Protein AF-A0A2V6MT48-F1 (afdb_monomer)

Structure (mmCIF, N/CA/C/O backbone):
data_AF-A0A2V6MT48-F1
#
_entry.id   AF-A0A2V6MT48-F1
#
loop_
_atom_site.group_PDB
_atom_site.id
_atom_site.type_symbol
_atom_site.label_atom_id
_atom_site.label_alt_id
_atom_site.label_comp_id
_atom_site.label_asym_id
_atom_site.label_entity_id
_atom_site.label_seq_id
_atom_site.pdbx_PDB_ins_code
_atom_site.Cartn_x
_atom_site.Cartn_y
_atom_site.Cartn_z
_atom_site.occupancy
_atom_site.B_iso_or_equiv
_atom_site.auth_seq_id
_atom_site.auth_comp_id
_atom_site.auth_asym_id
_atom_site.auth_atom_id
_atom_site.pdbx_PDB_model_num
ATOM 1 N N . MET A 1 1 ? -26.908 1.452 40.522 1.00 35.00 1 MET A N 1
ATOM 2 C CA . MET A 1 1 ? -25.526 1.886 40.212 1.00 35.00 1 MET A CA 1
ATOM 3 C C . MET A 1 1 ? -25.124 1.258 38.881 1.00 35.00 1 MET A C 1
ATOM 5 O O . MET A 1 1 ? -24.928 0.053 38.835 1.00 35.00 1 MET A O 1
ATOM 9 N N . ILE A 1 2 ? -25.123 2.013 37.778 1.00 34.62 2 ILE A N 1
ATOM 10 C CA . ILE A 1 2 ? -24.779 1.481 36.446 1.00 34.62 2 ILE A CA 1
ATOM 11 C C . ILE A 1 2 ? -23.281 1.694 36.231 1.00 34.62 2 ILE A C 1
ATOM 13 O O . ILE A 1 2 ? -22.829 2.826 36.064 1.00 34.62 2 ILE A O 1
ATOM 17 N N . VAL A 1 3 ? -22.507 0.609 36.252 1.00 35.34 3 VAL A N 1
ATOM 18 C CA . VAL A 1 3 ? -21.082 0.632 35.904 1.00 35.34 3 VAL A CA 1
ATOM 19 C C . VAL A 1 3 ? -20.976 0.800 34.387 1.00 35.34 3 VAL A C 1
ATOM 21 O O . VAL A 1 3 ? -21.260 -0.122 33.623 1.00 35.34 3 VAL A O 1
ATOM 24 N N . ARG A 1 4 ? -20.601 1.999 33.930 1.00 37.97 4 ARG A N 1
ATOM 25 C CA . ARG A 1 4 ? -20.241 2.241 32.527 1.00 37.97 4 ARG A CA 1
ATOM 26 C C . ARG A 1 4 ? -18.919 1.533 32.240 1.00 37.97 4 ARG A C 1
ATOM 28 O O . ARG A 1 4 ? -17.865 2.006 32.652 1.00 37.97 4 ARG A O 1
ATOM 35 N N . VAL A 1 5 ? -18.967 0.428 31.499 1.00 40.47 5 VAL A N 1
ATOM 36 C CA . VAL A 1 5 ? -17.774 -0.145 30.863 1.00 40.47 5 VAL A CA 1
ATOM 37 C C . VAL A 1 5 ? -17.351 0.822 29.758 1.00 40.47 5 VAL A C 1
ATOM 39 O O . VAL A 1 5 ? -17.966 0.877 28.692 1.00 40.47 5 VAL A O 1
ATOM 42 N N . THR A 1 6 ? -16.333 1.640 30.015 1.00 40.16 6 THR A N 1
ATOM 43 C CA . THR A 1 6 ? -15.728 2.501 28.999 1.00 40.16 6 THR A CA 1
ATOM 44 C C . THR A 1 6 ? -15.034 1.608 27.969 1.00 40.16 6 THR A C 1
ATOM 46 O O . THR A 1 6 ? -13.944 1.085 28.190 1.00 40.16 6 THR A O 1
ATOM 49 N N . ARG A 1 7 ? -15.690 1.375 26.822 1.00 38.75 7 ARG A N 1
ATOM 50 C CA . ARG A 1 7 ? -15.052 0.726 25.669 1.00 38.75 7 ARG A CA 1
ATOM 51 C C . ARG A 1 7 ? -13.823 1.550 25.292 1.00 38.75 7 ARG A C 1
ATOM 53 O O . ARG A 1 7 ? -13.957 2.693 24.863 1.00 38.75 7 ARG A O 1
ATOM 60 N N . LYS A 1 8 ? -12.633 0.966 25.446 1.00 46.56 8 LYS A N 1
ATOM 61 C CA . LYS A 1 8 ? -11.386 1.526 24.917 1.00 46.56 8 LYS A CA 1
ATOM 62 C C . LYS A 1 8 ? -11.615 1.800 23.419 1.00 46.56 8 LYS A C 1
ATOM 64 O O . LYS A 1 8 ? -12.009 0.863 22.718 1.00 46.56 8 LYS A O 1
ATOM 69 N N . PRO A 1 9 ? -11.458 3.038 22.921 1.00 56.19 9 PRO A N 1
ATOM 70 C CA . PRO A 1 9 ? -11.700 3.321 21.513 1.00 56.19 9 PRO A CA 1
ATOM 71 C C . PRO A 1 9 ? -10.737 2.474 20.676 1.00 56.19 9 PRO A C 1
ATOM 73 O O . PRO A 1 9 ? -9.524 2.488 20.897 1.00 56.19 9 PRO A O 1
ATOM 76 N N . ARG A 1 10 ? -11.286 1.667 19.762 1.00 75.81 10 ARG A N 1
ATOM 77 C CA . ARG A 1 10 ? -10.476 0.880 18.827 1.00 75.81 10 ARG A CA 1
ATOM 78 C C . ARG A 1 10 ? -9.780 1.868 17.891 1.00 75.81 10 ARG A C 1
ATOM 80 O O . ARG A 1 10 ? -10.430 2.803 17.425 1.00 75.81 10 ARG A O 1
ATOM 87 N N .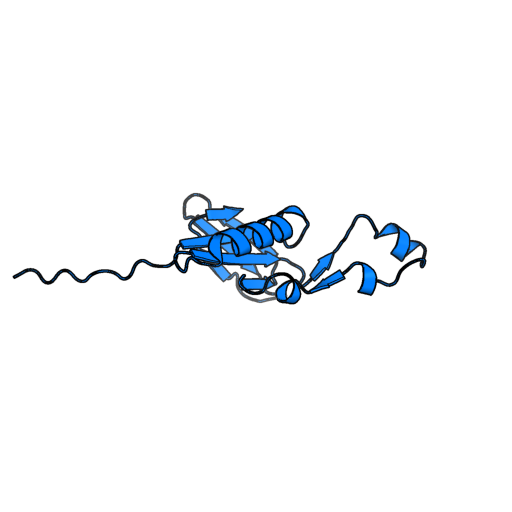 ARG A 1 11 ? -8.479 1.686 17.642 1.00 84.50 11 ARG A N 1
ATOM 88 C CA . ARG A 1 11 ? -7.745 2.539 16.696 1.00 84.50 11 ARG A CA 1
ATOM 89 C C . ARG A 1 11 ? -8.442 2.462 15.341 1.00 84.50 11 ARG A C 1
ATOM 91 O O . ARG A 1 11 ? -8.778 1.360 14.901 1.00 84.50 11 ARG A O 1
ATOM 98 N N . LYS A 1 12 ? -8.684 3.614 14.717 1.00 91.62 12 LYS A N 1
ATOM 99 C CA . LYS A 1 12 ? -9.237 3.664 13.361 1.00 91.62 12 LYS A CA 1
ATOM 100 C C . LYS A 1 12 ? -8.279 2.951 12.416 1.00 91.62 12 LYS A C 1
ATOM 102 O O . LYS A 1 12 ? -7.076 3.155 12.509 1.00 91.62 12 LYS A O 1
ATOM 107 N N . ARG A 1 13 ? -8.786 2.139 11.501 1.00 94.19 13 ARG A N 1
ATOM 108 C CA . ARG A 1 13 ? -7.956 1.424 10.532 1.00 94.19 13 ARG A CA 1
ATOM 109 C C . ARG A 1 13 ? -8.046 2.085 9.165 1.00 94.19 13 ARG A C 1
ATOM 111 O O . ARG A 1 13 ? -9.113 2.101 8.551 1.00 94.19 13 ARG A O 1
ATOM 118 N N . ILE A 1 14 ? -6.920 2.604 8.691 1.00 96.94 14 ILE A N 1
ATOM 119 C CA . ILE A 1 14 ? -6.764 3.132 7.337 1.00 96.94 14 ILE A CA 1
ATOM 120 C C . ILE A 1 14 ? -6.095 2.044 6.502 1.00 96.94 14 ILE A C 1
ATOM 122 O O . ILE A 1 14 ? -4.985 1.619 6.820 1.00 96.94 14 ILE A O 1
ATOM 126 N N . VAL A 1 15 ? -6.770 1.578 5.456 1.00 98.25 15 VAL A N 1
ATOM 127 C CA . VAL A 1 15 ? -6.213 0.606 4.510 1.00 98.25 15 VAL A CA 1
ATOM 128 C C . VAL A 1 15 ? -5.880 1.323 3.210 1.00 98.25 15 VAL A C 1
ATOM 130 O O . VAL A 1 15 ? -6.722 2.025 2.665 1.00 98.25 15 VAL A O 1
ATOM 133 N N . ILE A 1 16 ? -4.656 1.141 2.729 1.00 98.56 16 ILE A N 1
ATOM 134 C CA . ILE A 1 16 ? -4.152 1.674 1.465 1.00 98.56 16 ILE A CA 1
ATOM 135 C C . ILE A 1 16 ? -3.929 0.493 0.526 1.00 98.56 16 ILE A C 1
ATOM 137 O O . ILE A 1 16 ? -3.215 -0.450 0.882 1.00 98.56 16 ILE A O 1
ATOM 141 N N . LEU A 1 17 ? -4.529 0.524 -0.660 1.00 98.25 17 LEU A N 1
ATOM 142 C CA . LEU A 1 17 ? -4.406 -0.545 -1.647 1.00 98.25 17 LEU A CA 1
ATOM 143 C C . LEU A 1 17 ? -3.421 -0.150 -2.756 1.00 98.25 17 LEU A C 1
ATOM 145 O O . LEU A 1 17 ? -3.699 0.692 -3.602 1.00 98.25 17 LEU A O 1
ATOM 149 N N . GLY A 1 18 ? -2.266 -0.813 -2.773 1.00 97.62 18 GLY A N 1
ATOM 150 C CA . GLY A 1 18 ? -1.216 -0.668 -3.778 1.00 97.62 18 GLY A CA 1
ATOM 151 C C . GLY A 1 18 ? 0.071 -0.041 -3.234 1.00 97.62 18 GLY A C 1
ATOM 152 O O . GLY A 1 18 ? 0.060 1.013 -2.607 1.00 97.62 18 GLY A O 1
ATOM 153 N N . GLY A 1 19 ? 1.212 -0.669 -3.531 1.00 97.25 19 GLY A N 1
ATOM 154 C CA . GLY A 1 19 ? 2.559 -0.187 -3.187 1.00 97.25 19 GLY A CA 1
ATOM 155 C C . GLY A 1 19 ? 3.241 0.660 -4.270 1.00 97.25 19 GLY A C 1
ATOM 156 O O . GLY A 1 19 ? 4.466 0.713 -4.306 1.00 97.25 19 GLY A O 1
ATOM 157 N N . GLY A 1 20 ? 2.474 1.281 -5.173 1.00 96.75 20 GLY A N 1
ATOM 158 C CA . GLY A 1 20 ? 2.991 2.203 -6.195 1.00 96.75 20 GLY A CA 1
ATOM 159 C C . GLY A 1 20 ? 3.155 3.635 -5.673 1.00 96.75 20 GLY A C 1
ATOM 160 O O . GLY A 1 20 ? 3.074 3.879 -4.472 1.00 96.75 20 GLY A O 1
ATOM 161 N N . PHE A 1 21 ? 3.325 4.608 -6.574 1.00 97.81 21 PHE A N 1
ATOM 162 C CA . PHE A 1 21 ? 3.503 6.022 -6.209 1.00 97.81 21 PHE A CA 1
ATOM 163 C C . PHE A 1 21 ? 2.389 6.547 -5.295 1.00 97.81 21 PHE A C 1
ATOM 165 O O . PHE A 1 21 ? 2.665 6.987 -4.184 1.00 97.81 21 PHE A O 1
ATOM 172 N N . GLY A 1 22 ? 1.128 6.453 -5.722 1.00 97.75 22 GLY A N 1
ATOM 173 C CA . GLY A 1 22 ? 0.005 6.987 -4.946 1.00 97.75 22 GLY A CA 1
ATOM 174 C C . GLY A 1 22 ? -0.058 6.410 -3.530 1.00 97.75 22 GLY A C 1
ATOM 175 O O . GLY A 1 22 ? -0.055 7.161 -2.558 1.00 97.75 22 GLY A O 1
ATOM 176 N N . GLY A 1 23 ? -0.030 5.082 -3.407 1.00 97.88 23 GLY A N 1
ATOM 177 C CA . GLY A 1 23 ? -0.148 4.415 -2.112 1.00 97.88 23 GLY A CA 1
ATOM 178 C C . GLY A 1 23 ? 1.050 4.644 -1.191 1.00 97.88 23 GLY A C 1
ATOM 179 O O . GLY A 1 23 ? 0.864 4.933 -0.011 1.00 97.88 23 GLY A O 1
ATOM 180 N N . VAL A 1 24 ? 2.280 4.591 -1.714 1.00 98.06 24 VAL A N 1
ATOM 181 C CA . VAL A 1 24 ? 3.489 4.811 -0.903 1.00 98.06 24 VAL A CA 1
ATOM 182 C C . VAL A 1 24 ? 3.572 6.251 -0.415 1.00 98.06 24 VAL A C 1
ATOM 184 O O . VAL A 1 24 ? 3.802 6.474 0.772 1.00 98.06 24 VAL A O 1
ATOM 187 N N . TYR A 1 25 ? 3.346 7.239 -1.281 1.00 97.94 25 TYR A N 1
ATOM 188 C CA . TYR A 1 25 ? 3.401 8.640 -0.861 1.00 97.94 25 TYR A CA 1
ATOM 189 C C . TYR A 1 25 ? 2.229 9.015 0.055 1.00 97.94 25 TYR A C 1
ATOM 191 O O . TYR A 1 25 ? 2.442 9.754 1.019 1.00 97.94 25 TYR A O 1
ATOM 199 N N . ALA A 1 26 ? 1.032 8.456 -0.163 1.00 98.19 26 ALA A N 1
ATOM 200 C CA . ALA A 1 26 ? -0.080 8.588 0.779 1.00 98.19 26 ALA A CA 1
ATOM 201 C C . ALA A 1 26 ? 0.282 8.003 2.153 1.00 98.19 26 ALA A C 1
ATOM 203 O O . ALA A 1 26 ? 0.091 8.667 3.171 1.00 98.19 26 ALA A O 1
ATOM 204 N N . ALA A 1 27 ? 0.873 6.805 2.189 1.00 97.62 27 ALA A N 1
ATOM 205 C CA . ALA A 1 27 ? 1.314 6.157 3.420 1.00 97.62 27 ALA A CA 1
ATOM 206 C C . ALA A 1 27 ? 2.383 6.979 4.158 1.00 97.62 27 ALA A C 1
ATOM 208 O O . ALA A 1 27 ? 2.248 7.197 5.359 1.00 97.62 27 ALA A O 1
ATOM 209 N N . ILE A 1 28 ? 3.394 7.501 3.448 1.00 96.81 28 ILE A N 1
ATOM 210 C CA . ILE A 1 28 ? 4.431 8.383 4.018 1.00 96.81 28 ILE A CA 1
ATOM 211 C C . ILE A 1 28 ? 3.802 9.649 4.609 1.00 96.81 28 ILE A C 1
ATOM 213 O O . ILE A 1 28 ? 4.189 10.095 5.691 1.00 96.81 28 ILE A O 1
ATOM 217 N N . HIS A 1 29 ? 2.858 10.264 3.894 1.00 96.31 29 HIS A N 1
ATOM 218 C CA . HIS A 1 29 ? 2.220 11.493 4.351 1.00 96.31 29 HIS A CA 1
ATOM 219 C C . HIS A 1 29 ? 1.350 11.245 5.590 1.00 96.31 29 HIS A C 1
ATOM 221 O O . HIS A 1 29 ? 1.487 11.955 6.586 1.00 96.31 29 HIS A O 1
ATOM 227 N N . LEU A 1 30 ? 0.528 10.193 5.570 1.00 94.94 30 LEU A N 1
ATOM 228 C CA . LEU A 1 30 ? -0.290 9.786 6.712 1.00 94.94 30 LEU A CA 1
ATOM 229 C C . LEU A 1 30 ? 0.575 9.401 7.919 1.00 94.94 30 LEU A C 1
ATOM 231 O O . LEU A 1 30 ? 0.310 9.863 9.023 1.00 94.94 30 LEU A O 1
ATOM 235 N N . GLU A 1 31 ? 1.653 8.638 7.726 1.00 93.56 31 GLU A N 1
ATOM 236 C CA . GLU A 1 31 ? 2.603 8.295 8.792 1.00 93.56 31 GLU A CA 1
ATOM 237 C C . GLU A 1 31 ? 3.177 9.546 9.477 1.00 93.56 31 GLU A C 1
ATOM 239 O O . GLU A 1 31 ? 3.290 9.582 10.705 1.00 93.56 31 GLU A O 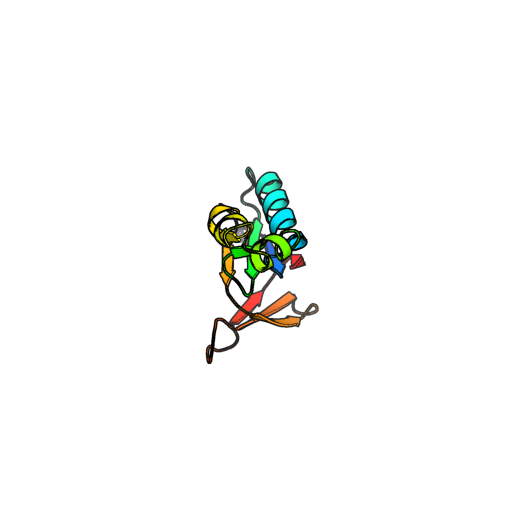1
ATOM 244 N N . LYS A 1 32 ? 3.517 10.586 8.702 1.00 92.94 32 LYS A N 1
ATOM 245 C CA . LYS A 1 32 ? 4.018 11.862 9.237 1.00 92.94 32 LYS A CA 1
ATOM 246 C C . LYS A 1 32 ? 2.946 12.623 10.011 1.00 92.94 32 LYS A C 1
ATOM 248 O O . LYS A 1 32 ? 3.224 13.073 11.121 1.00 92.94 32 LYS A O 1
ATOM 253 N N . LEU A 1 33 ? 1.740 12.745 9.455 1.00 91.81 33 LEU A N 1
ATOM 254 C CA . LEU A 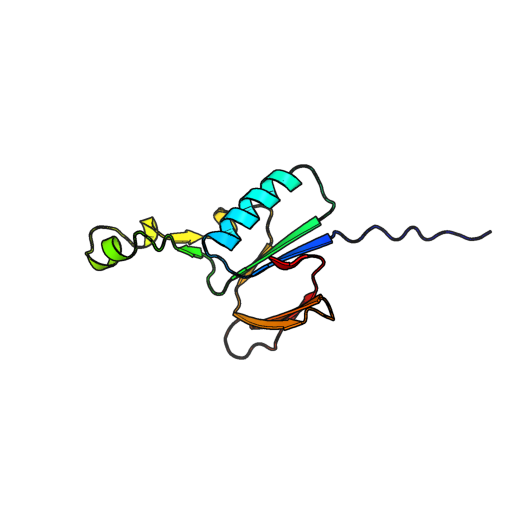1 33 ? 0.618 13.425 10.114 1.00 91.81 33 LEU A CA 1
ATOM 255 C C . LEU A 1 33 ? 0.244 12.743 11.433 1.00 91.81 33 LEU A C 1
ATOM 257 O O . LEU A 1 33 ? 0.011 13.405 12.439 1.00 91.81 33 LEU A O 1
ATOM 261 N N . MET A 1 34 ? 0.257 11.412 11.445 1.00 87.69 34 MET A N 1
ATOM 262 C CA . MET A 1 34 ? -0.134 10.605 12.598 1.00 87.69 34 MET A CA 1
ATOM 263 C C . MET A 1 34 ? 1.039 10.270 13.522 1.00 87.69 34 MET A C 1
ATOM 265 O O . MET A 1 34 ? 0.877 9.534 14.490 1.00 87.69 34 MET A O 1
ATOM 269 N N . ALA A 1 35 ? 2.234 10.823 13.287 1.00 80.62 35 ALA A N 1
ATOM 270 C CA . ALA A 1 35 ? 3.439 10.459 14.031 1.00 80.62 35 ALA A CA 1
ATOM 271 C C . ALA A 1 35 ? 3.332 10.684 15.550 1.00 80.62 35 ALA A C 1
ATOM 273 O O . ALA A 1 35 ? 4.081 10.045 16.295 1.00 80.62 35 ALA A O 1
ATOM 274 N N . ARG A 1 36 ? 2.437 11.587 15.979 1.00 80.06 36 ARG A N 1
ATOM 275 C CA . ARG A 1 36 ? 2.171 11.966 17.376 1.00 80.06 36 ARG A CA 1
ATOM 276 C C . ARG A 1 36 ? 0.834 11.439 17.913 1.00 80.06 36 ARG A C 1
ATOM 278 O O . ARG A 1 36 ? 0.562 11.609 19.097 1.00 80.06 36 ARG A O 1
ATOM 285 N N . GLU A 1 37 ? 0.021 10.790 17.081 1.00 77.44 37 GLU A N 1
ATOM 286 C CA . GLU A 1 37 ? -1.299 10.279 17.456 1.00 77.44 37 GLU A CA 1
ATOM 287 C C . GLU A 1 37 ? -1.338 8.749 17.412 1.00 77.44 37 GLU A C 1
ATOM 289 O O . GLU A 1 37 ? -0.894 8.120 16.460 1.00 77.44 37 GLU A O 1
ATOM 294 N N . THR A 1 38 ? -1.920 8.123 18.435 1.00 75.19 38 THR A N 1
ATOM 295 C CA . THR A 1 38 ? -2.113 6.659 18.491 1.00 75.19 38 THR A CA 1
ATOM 296 C C . THR A 1 38 ? -3.540 6.240 18.133 1.00 75.19 38 THR A C 1
ATOM 298 O O . THR A 1 38 ? -3.951 5.107 18.383 1.00 75.19 38 THR A O 1
ATOM 301 N N . THR A 1 39 ? -4.312 7.164 17.560 1.00 83.81 39 THR A N 1
ATOM 302 C CA . THR A 1 39 ? -5.753 7.038 17.309 1.00 83.81 39 THR A CA 1
ATOM 303 C C . THR A 1 39 ? -6.079 6.222 16.059 1.00 83.81 39 THR A C 1
ATOM 305 O O . THR A 1 39 ? -7.208 5.739 15.944 1.00 83.81 39 THR A O 1
ATOM 308 N N . ALA A 1 40 ? -5.113 6.007 15.158 1.00 89.88 40 ALA A N 1
ATOM 309 C CA . ALA A 1 40 ? -5.276 5.148 13.991 1.00 89.88 40 ALA A CA 1
ATOM 310 C C . ALA A 1 40 ? -4.065 4.246 13.728 1.00 89.88 40 ALA A C 1
ATOM 312 O O . ALA A 1 40 ? -2.955 4.486 14.199 1.00 89.88 40 ALA A O 1
ATOM 313 N N . GLU A 1 41 ? -4.319 3.193 12.964 1.00 92.94 41 GLU A N 1
ATOM 314 C CA . GLU A 1 41 ? -3.344 2.274 12.395 1.00 92.94 41 GLU A CA 1
ATOM 315 C C . GLU A 1 41 ? -3.464 2.313 10.869 1.00 92.94 41 GLU A C 1
ATOM 317 O O . GLU A 1 41 ? -4.571 2.349 10.323 1.00 92.94 41 GLU A O 1
ATOM 322 N N . ILE A 1 42 ? -2.321 2.334 10.185 1.00 95.69 42 ILE A N 1
ATOM 323 C CA . ILE A 1 42 ? -2.246 2.388 8.724 1.00 95.69 42 ILE A CA 1
ATOM 324 C C . ILE A 1 42 ? -1.744 1.032 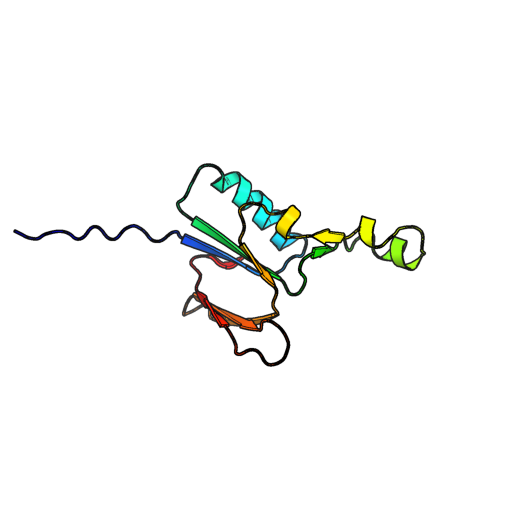8.245 1.00 95.69 42 ILE A C 1
ATOM 326 O O . ILE A 1 42 ? -0.713 0.552 8.715 1.00 95.69 42 ILE A O 1
ATOM 330 N N . CYS A 1 43 ? -2.449 0.433 7.293 1.00 97.25 43 CYS A N 1
ATOM 331 C CA . CYS A 1 43 ? -2.041 -0.796 6.637 1.00 97.25 43 CYS A CA 1
ATOM 332 C C . CYS A 1 43 ? -1.975 -0.579 5.127 1.00 97.25 43 CYS A C 1
ATOM 334 O O . CYS A 1 43 ? -2.954 -0.151 4.525 1.00 97.25 43 CYS A O 1
ATOM 336 N N . LEU A 1 44 ? -0.836 -0.893 4.515 1.00 98.44 44 LEU A N 1
ATOM 337 C CA . LEU A 1 44 ? -0.666 -0.882 3.068 1.00 98.44 44 LEU A CA 1
ATOM 338 C C . LEU A 1 44 ? -0.652 -2.320 2.552 1.00 98.44 44 LEU A C 1
ATOM 340 O O . LEU A 1 44 ? 0.188 -3.122 2.960 1.00 98.44 44 LEU A O 1
ATOM 344 N N . VAL A 1 45 ? -1.571 -2.640 1.644 1.00 97.94 45 VAL A N 1
ATOM 345 C CA . VAL A 1 45 ? -1.622 -3.927 0.946 1.00 97.94 45 VAL A CA 1
ATOM 346 C C . VAL A 1 45 ? -0.984 -3.758 -0.425 1.00 97.94 45 VAL A C 1
ATOM 348 O O . VAL A 1 45 ? -1.400 -2.899 -1.194 1.00 97.94 45 VAL A O 1
ATOM 351 N N . SER A 1 46 ? 0.014 -4.568 -0.757 1.00 97.19 46 SER A N 1
ATOM 352 C CA . SER A 1 46 ? 0.682 -4.533 -2.061 1.00 97.19 46 SER A CA 1
ATOM 353 C C . SER A 1 46 ? 0.983 -5.942 -2.547 1.00 97.19 46 SER A C 1
ATOM 355 O O . SER A 1 46 ? 1.286 -6.818 -1.742 1.00 97.19 46 SER A O 1
ATOM 357 N N . ARG A 1 47 ? 0.943 -6.159 -3.864 1.00 95.38 47 ARG A N 1
ATOM 358 C CA . ARG A 1 47 ? 1.349 -7.441 -4.464 1.00 95.38 47 ARG A CA 1
ATOM 359 C C . ARG A 1 47 ? 2.829 -7.722 -4.223 1.00 95.38 47 ARG A C 1
ATOM 361 O O . ARG A 1 47 ? 3.191 -8.833 -3.850 1.00 95.38 47 ARG A O 1
ATOM 368 N N . ASP A 1 48 ? 3.646 -6.681 -4.341 1.00 94.88 48 ASP A N 1
ATOM 369 C CA . ASP A 1 48 ? 5.090 -6.729 -4.139 1.00 94.88 48 ASP A CA 1
ATOM 370 C C . ASP A 1 48 ? 5.484 -6.166 -2.770 1.00 94.88 48 ASP A C 1
ATOM 372 O O . ASP A 1 48 ? 4.801 -5.307 -2.203 1.00 94.88 48 ASP A O 1
ATOM 376 N N . ASN A 1 49 ? 6.618 -6.623 -2.233 1.00 96.25 49 ASN A N 1
ATOM 377 C CA . ASN A 1 49 ? 7.187 -6.133 -0.971 1.00 96.25 49 ASN A CA 1
ATOM 378 C C . ASN A 1 49 ? 8.122 -4.917 -1.145 1.00 96.25 49 ASN A C 1
ATOM 380 O O . ASN A 1 49 ? 8.726 -4.466 -0.165 1.00 96.25 49 ASN A O 1
ATOM 384 N N . PHE A 1 50 ? 8.229 -4.380 -2.360 1.00 97.69 50 PHE A N 1
ATOM 385 C CA . PHE A 1 50 ? 9.039 -3.220 -2.719 1.00 97.69 50 PHE A CA 1
ATOM 386 C C . PHE A 1 50 ? 8.216 -2.193 -3.506 1.00 97.69 50 PHE A C 1
ATOM 388 O O . PHE A 1 50 ? 7.242 -2.524 -4.174 1.00 97.69 50 PHE A O 1
ATOM 395 N N . PHE A 1 51 ? 8.622 -0.935 -3.401 1.00 98.06 51 PHE A N 1
ATOM 396 C CA . PHE A 1 51 ? 8.243 0.140 -4.302 1.00 98.06 51 PHE A CA 1
ATOM 397 C C . PHE A 1 51 ? 9.167 0.108 -5.521 1.00 98.06 51 PHE A C 1
ATOM 399 O O . PHE A 1 51 ? 10.383 -0.020 -5.359 1.00 98.06 51 PHE A O 1
ATOM 406 N N . LEU A 1 52 ? 8.594 0.251 -6.715 1.00 97.19 52 LEU A N 1
ATOM 407 C CA . LEU A 1 52 ? 9.313 0.323 -7.984 1.00 97.19 52 LEU A CA 1
ATOM 408 C C . LEU A 1 52 ? 9.206 1.735 -8.561 1.00 97.19 52 LEU A C 1
ATOM 410 O O . LEU A 1 52 ? 8.103 2.217 -8.828 1.00 97.19 52 LEU A O 1
ATOM 414 N N . PHE A 1 53 ? 10.346 2.376 -8.811 1.00 97.19 53 PHE A N 1
ATOM 415 C CA . PHE A 1 53 ? 10.401 3.656 -9.508 1.00 97.19 53 PHE A CA 1
ATOM 416 C C . PHE A 1 53 ? 10.283 3.428 -11.019 1.00 97.19 53 PHE A C 1
ATOM 418 O O . PHE A 1 53 ? 11.262 3.449 -11.764 1.00 97.19 53 PHE A O 1
ATOM 425 N N . THR A 1 54 ? 9.048 3.197 -11.471 1.00 96.44 54 THR A N 1
ATOM 426 C CA . THR A 1 54 ? 8.741 2.870 -12.872 1.00 96.44 54 THR A CA 1
ATOM 427 C C . THR A 1 54 ? 9.264 3.862 -13.923 1.00 96.44 54 THR A C 1
ATOM 429 O O . THR A 1 54 ? 9.556 3.393 -15.022 1.00 96.44 54 THR A O 1
ATOM 432 N N . PRO A 1 55 ? 9.444 5.178 -13.660 1.00 97.19 55 PRO A N 1
ATOM 433 C CA . PRO A 1 55 ? 10.004 6.098 -14.650 1.00 97.19 55 PRO A CA 1
ATOM 434 C C . PRO A 1 55 ? 11.399 5.708 -15.162 1.00 97.19 55 PRO A C 1
ATOM 436 O O . PRO A 1 55 ? 11.708 5.991 -16.313 1.00 97.19 55 PRO A O 1
ATOM 439 N N . MET A 1 56 ? 12.215 5.019 -14.354 1.00 97.31 56 MET A N 1
ATOM 440 C CA . MET A 1 56 ? 13.585 4.606 -14.715 1.00 97.31 56 MET A CA 1
ATOM 441 C C . MET A 1 56 ? 13.670 3.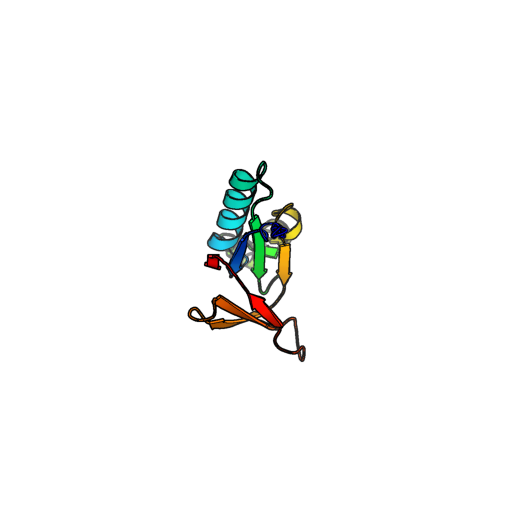152 -15.207 1.00 97.31 56 MET A C 1
ATOM 443 O O . MET A 1 56 ? 14.753 2.590 -15.300 1.00 97.31 56 MET A O 1
ATOM 447 N N . LEU A 1 57 ? 12.544 2.501 -15.527 1.00 96.50 57 LEU A N 1
ATOM 448 C CA . LEU A 1 57 ? 12.572 1.117 -16.030 1.00 96.50 57 LEU A CA 1
ATOM 449 C C . LEU A 1 57 ? 13.297 0.974 -17.373 1.00 96.50 57 LEU A C 1
ATOM 451 O O . LEU A 1 57 ? 13.871 -0.077 -17.644 1.00 96.50 57 LEU A O 1
ATOM 455 N N . HIS A 1 58 ? 13.265 2.012 -18.208 1.00 96.62 58 HIS A N 1
ATOM 456 C CA . HIS A 1 58 ? 13.933 2.003 -19.507 1.00 96.62 58 HIS A CA 1
ATOM 457 C C . HIS A 1 58 ? 15.462 1.965 -19.372 1.00 96.62 58 HIS A C 1
ATOM 459 O O . HIS A 1 58 ? 16.099 1.234 -20.117 1.00 96.62 58 HIS A O 1
ATOM 465 N N .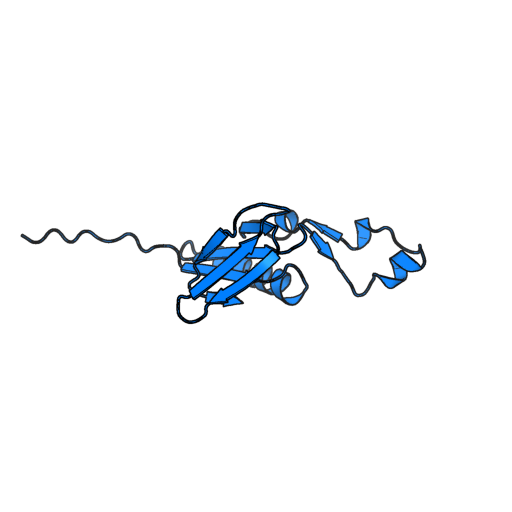 GLU A 1 59 ? 16.026 2.641 -18.370 1.00 97.62 59 GLU A N 1
ATOM 466 C CA . GLU A 1 59 ? 17.459 2.601 -18.041 1.00 97.62 59 GLU A CA 1
ATOM 467 C C . GLU A 1 59 ? 17.909 1.186 -17.633 1.00 97.62 59 GLU A C 1
ATOM 469 O O . GLU A 1 59 ? 18.976 0.724 -18.023 1.00 97.62 59 GLU A O 1
ATOM 474 N N . ILE A 1 60 ? 17.063 0.438 -16.910 1.00 97.38 60 ILE A N 1
ATOM 475 C CA . ILE A 1 60 ? 17.324 -0.984 -16.616 1.00 97.38 60 ILE A CA 1
ATOM 476 C C . ILE A 1 60 ? 17.319 -1.812 -17.901 1.00 97.38 60 ILE A C 1
ATOM 478 O O . ILE A 1 60 ? 18.184 -2.662 -18.095 1.00 97.38 60 ILE A O 1
ATOM 482 N N . ALA A 1 61 ? 16.339 -1.586 -18.780 1.00 96.81 61 ALA A N 1
ATOM 483 C CA . ALA A 1 61 ? 16.237 -2.311 -20.045 1.00 96.81 61 ALA A CA 1
ATOM 484 C C . ALA A 1 61 ? 17.421 -2.013 -20.983 1.00 96.81 61 ALA A C 1
ATOM 486 O O . ALA A 1 61 ? 17.863 -2.905 -21.705 1.00 96.81 61 ALA A O 1
ATOM 487 N N . ALA A 1 62 ? 17.950 -0.788 -20.935 1.00 97.38 62 ALA A N 1
ATOM 488 C CA . ALA A 1 62 ? 19.157 -0.367 -21.641 1.00 97.38 62 ALA A CA 1
ATOM 489 C C . ALA A 1 62 ? 20.458 -0.869 -20.986 1.00 97.38 62 ALA A C 1
ATOM 491 O O . ALA A 1 62 ? 21.512 -0.804 -21.606 1.00 97.38 62 ALA A O 1
ATOM 492 N N . SER A 1 63 ? 20.378 -1.451 -19.781 1.00 95.69 63 SER A N 1
ATOM 493 C CA . SER A 1 63 ? 21.525 -1.836 -18.942 1.00 95.69 63 SER A CA 1
ATOM 494 C C . SER A 1 63 ? 22.377 -0.658 -18.449 1.00 95.69 63 SER A C 1
ATOM 496 O O . SER A 1 63 ? 23.524 -0.857 -18.056 1.00 95.69 63 SER A O 1
ATOM 498 N N . ASP A 1 64 ? 21.805 0.546 -18.414 1.00 97.25 64 ASP A N 1
ATOM 499 C CA . ASP A 1 64 ? 22.448 1.757 -17.892 1.00 97.25 64 ASP A CA 1
ATOM 500 C C . ASP A 1 64 ? 22.365 1.843 -16.355 1.00 97.25 64 ASP A C 1
ATOM 502 O O . ASP A 1 64 ? 23.196 2.486 -15.712 1.00 97.25 64 ASP A O 1
ATOM 506 N N . LEU A 1 65 ? 21.390 1.158 -15.740 1.00 96.00 65 LEU A N 1
ATOM 507 C CA . LEU A 1 65 ? 21.203 1.084 -14.286 1.00 96.00 65 LEU A CA 1
ATOM 508 C C . LEU A 1 65 ? 20.993 -0.356 -13.794 1.00 96.00 65 LEU A C 1
ATOM 510 O O . LEU A 1 65 ? 20.494 -1.223 -14.514 1.00 96.00 65 LEU A O 1
ATOM 514 N N . GLU A 1 66 ? 21.293 -0.601 -12.515 1.00 95.69 66 GLU A N 1
ATOM 515 C CA . GLU A 1 66 ? 20.955 -1.857 -11.844 1.00 95.69 66 GLU A CA 1
ATOM 516 C C . GLU A 1 66 ? 19.553 -1.811 -11.221 1.00 95.69 66 GLU A C 1
ATOM 518 O O . GLU A 1 66 ? 19.088 -0.779 -10.732 1.00 95.69 66 GLU A O 1
ATOM 523 N N . ILE A 1 67 ? 18.881 -2.968 -11.141 1.00 93.81 67 ILE A N 1
ATOM 524 C CA . ILE A 1 67 ? 17.527 -3.091 -10.559 1.00 93.81 67 ILE A CA 1
ATOM 525 C C . ILE A 1 67 ? 17.480 -2.513 -9.139 1.00 93.81 67 ILE A C 1
ATOM 527 O O . ILE A 1 67 ? 16.513 -1.852 -8.755 1.00 93.81 67 ILE A O 1
ATOM 531 N N . THR A 1 68 ? 18.545 -2.735 -8.367 1.00 95.25 68 THR A N 1
ATOM 532 C CA . THR A 1 68 ? 18.712 -2.253 -6.990 1.00 95.25 68 THR A CA 1
ATOM 533 C C . THR A 1 68 ? 18.658 -0.728 -6.882 1.00 95.25 68 THR A C 1
ATOM 535 O O . THR A 1 68 ? 18.324 -0.220 -5.812 1.00 95.25 68 THR A O 1
ATOM 538 N N . ASN A 1 69 ? 18.919 0.010 -7.968 1.00 95.31 69 ASN A N 1
ATOM 539 C CA . ASN A 1 69 ? 18.850 1.469 -7.990 1.00 95.31 69 ASN A CA 1
ATOM 540 C C . ASN A 1 69 ? 17.408 1.996 -8.066 1.00 95.31 69 ASN A C 1
ATOM 542 O O . ASN A 1 69 ? 17.160 3.129 -7.654 1.00 95.31 69 ASN A O 1
ATOM 546 N N . ILE A 1 70 ? 16.451 1.193 -8.547 1.00 96.56 70 ILE A N 1
ATOM 547 C CA . ILE A 1 70 ? 15.064 1.635 -8.777 1.00 96.56 70 ILE A CA 1
ATOM 548 C C . ILE A 1 70 ? 14.029 0.918 -7.899 1.00 96.56 70 ILE A C 1
ATOM 550 O O . ILE A 1 70 ? 12.834 1.215 -7.991 1.00 96.56 70 ILE A O 1
ATOM 554 N N . VAL A 1 71 ? 14.460 -0.002 -7.029 1.00 97.19 71 VAL A N 1
ATOM 555 C CA . VAL A 1 71 ? 13.590 -0.709 -6.076 1.00 97.19 71 VAL A CA 1
ATOM 556 C C . VAL A 1 71 ? 13.888 -0.311 -4.637 1.00 97.19 71 VAL A C 1
ATOM 558 O O . VAL A 1 71 ? 15.035 -0.175 -4.225 1.00 97.19 71 VAL A O 1
ATOM 561 N N . ASN A 1 72 ? 12.840 -0.160 -3.830 1.00 96.81 72 ASN A N 1
ATOM 562 C CA . ASN A 1 72 ? 12.968 0.163 -2.412 1.00 96.81 72 ASN A CA 1
ATOM 563 C C . ASN A 1 72 ? 12.050 -0.730 -1.572 1.00 96.81 72 ASN A C 1
ATOM 565 O O . ASN A 1 72 ? 10.836 -0.681 -1.762 1.00 96.81 72 ASN A O 1
ATOM 569 N N . PRO A 1 73 ? 12.562 -1.516 -0.607 1.00 97.75 73 PRO A N 1
ATOM 570 C CA . PRO A 1 73 ? 11.708 -2.334 0.250 1.00 97.75 73 PRO A CA 1
ATOM 571 C C . PRO A 1 73 ? 10.665 -1.481 0.985 1.00 97.75 73 PRO A C 1
ATOM 573 O O . PRO A 1 73 ? 11.019 -0.546 1.708 1.00 97.75 73 PRO A O 1
ATOM 576 N N . LEU A 1 74 ? 9.379 -1.828 0.863 1.00 97.88 74 LEU A N 1
ATOM 577 C CA . LEU A 1 74 ? 8.280 -1.033 1.433 1.00 97.88 74 LEU A CA 1
ATOM 578 C C . LEU A 1 74 ? 8.410 -0.890 2.951 1.00 97.88 74 LEU A C 1
ATOM 580 O O . LEU A 1 74 ? 8.213 0.191 3.491 1.00 97.88 74 LEU A O 1
ATOM 584 N N . ARG A 1 75 ? 8.831 -1.958 3.640 1.00 96.69 75 ARG A N 1
ATOM 585 C CA . ARG A 1 75 ? 9.052 -1.958 5.100 1.00 96.69 75 ARG A CA 1
ATOM 586 C C . ARG A 1 75 ? 10.205 -1.052 5.545 1.00 96.69 75 ARG A C 1
ATOM 588 O O . ARG A 1 75 ? 10.265 -0.674 6.707 1.00 96.69 75 ARG A O 1
ATOM 595 N N . LYS A 1 76 ? 11.142 -0.729 4.645 1.00 96.00 76 LYS A N 1
ATOM 596 C CA . LYS A 1 76 ? 12.239 0.211 4.924 1.00 96.00 76 LYS A CA 1
ATOM 597 C C . LYS A 1 76 ? 11.773 1.658 4.757 1.00 96.00 76 LYS A C 1
ATOM 599 O O . LYS A 1 76 ? 12.193 2.518 5.531 1.00 96.00 76 LYS A O 1
ATOM 604 N N . LEU A 1 77 ? 10.916 1.905 3.762 1.00 95.75 77 LEU A N 1
ATOM 605 C CA . LEU A 1 77 ? 10.315 3.213 3.499 1.00 95.75 77 LEU A CA 1
ATOM 606 C C . LEU A 1 77 ? 9.266 3.597 4.550 1.00 95.75 77 LEU A C 1
ATOM 608 O O . LEU A 1 77 ? 9.227 4.750 4.967 1.00 95.75 77 LEU A O 1
ATOM 612 N N . LEU A 1 78 ? 8.442 2.638 4.975 1.00 96.12 78 LEU A N 1
ATOM 613 C CA . LEU A 1 78 ? 7.281 2.861 5.832 1.00 96.12 78 LEU A CA 1
ATOM 614 C C . LEU A 1 78 ? 7.499 2.198 7.196 1.00 96.12 78 LEU A C 1
ATOM 616 O O . LEU A 1 78 ? 7.373 0.980 7.328 1.00 96.12 78 LEU A O 1
ATOM 620 N N . ARG A 1 79 ? 7.856 2.983 8.217 1.00 92.88 79 ARG A N 1
ATOM 621 C CA . ARG A 1 79 ? 8.308 2.433 9.512 1.00 92.88 79 ARG A CA 1
ATOM 622 C C . ARG A 1 79 ? 7.168 2.199 10.498 1.00 92.88 79 ARG A C 1
ATOM 624 O O . ARG A 1 79 ? 7.269 1.312 11.339 1.00 92.88 79 ARG A O 1
ATOM 631 N N . LYS A 1 80 ? 6.102 2.994 10.408 1.00 92.81 80 LYS A N 1
ATOM 632 C CA . LYS A 1 80 ? 4.904 2.923 11.262 1.00 92.81 80 LYS A CA 1
ATOM 633 C C . LYS A 1 80 ? 3.656 2.448 10.507 1.00 92.81 80 LYS A C 1
ATOM 635 O O . LYS A 1 80 ? 2.545 2.627 10.998 1.00 92.81 80 LYS A O 1
ATOM 640 N N . VAL A 1 81 ? 3.830 1.875 9.315 1.00 95.50 81 VAL A N 1
ATOM 641 C CA . VAL A 1 81 ? 2.743 1.338 8.484 1.00 95.50 81 VAL A CA 1
ATOM 642 C C . VAL A 1 81 ? 2.881 -0.174 8.382 1.00 95.50 81 VAL A C 1
ATOM 644 O O . VAL A 1 81 ? 3.945 -0.692 8.037 1.00 95.50 81 VAL A O 1
ATOM 647 N N . ASP A 1 82 ? 1.786 -0.888 8.617 1.00 95.81 82 ASP A N 1
ATOM 648 C CA . ASP A 1 82 ? 1.741 -2.333 8.444 1.00 95.81 82 ASP A CA 1
ATOM 649 C C . ASP A 1 82 ? 1.701 -2.687 6.957 1.00 95.81 82 ASP A C 1
ATOM 651 O O . ASP A 1 82 ? 0.692 -2.497 6.279 1.00 95.81 82 ASP A O 1
ATOM 655 N N . VAL A 1 83 ? 2.793 -3.244 6.434 1.00 97.38 83 VAL A N 1
ATOM 656 C CA . VAL A 1 83 ? 2.850 -3.705 5.039 1.00 97.38 83 VAL A CA 1
ATOM 657 C C . VAL A 1 83 ? 2.386 -5.160 4.941 1.00 97.38 83 VAL A C 1
ATOM 659 O O . VAL A 1 83 ? 3.060 -6.082 5.429 1.00 97.38 83 VAL A O 1
ATOM 662 N N . LEU A 1 84 ? 1.266 -5.382 4.257 1.00 95.81 84 LEU A N 1
ATOM 663 C CA . LEU A 1 84 ? 0.747 -6.697 3.895 1.00 95.81 84 LEU A CA 1
ATOM 664 C C . LEU A 1 84 ? 1.049 -6.994 2.427 1.00 95.81 84 LEU A C 1
ATOM 666 O O . LEU A 1 84 ? 0.661 -6.253 1.533 1.00 95.81 84 LEU A O 1
ATOM 670 N N . VAL A 1 85 ? 1.734 -8.111 2.193 1.00 95.44 85 VAL A N 1
ATOM 671 C CA . VAL A 1 85 ? 2.028 -8.590 0.839 1.00 95.44 85 VAL A CA 1
ATOM 672 C C . VAL A 1 85 ? 0.939 -9.574 0.419 1.00 95.44 85 VAL A C 1
ATOM 674 O O . VAL A 1 85 ? 0.725 -10.575 1.121 1.00 95.44 85 VAL A O 1
ATOM 677 N N . GLY A 1 86 ? 0.250 -9.269 -0.678 1.00 94.62 86 GLY A N 1
ATOM 678 C CA . GLY A 1 86 ? -0.833 -10.067 -1.245 1.00 94.62 86 GLY A CA 1
ATOM 679 C C . GLY A 1 86 ? -1.628 -9.326 -2.322 1.00 94.62 86 GLY A C 1
ATOM 680 O O . GLY A 1 86 ? -1.560 -8.102 -2.440 1.00 94.62 86 GLY A O 1
ATOM 681 N N . ASP A 1 87 ? -2.400 -10.082 -3.095 1.00 95.56 87 ASP A N 1
ATOM 6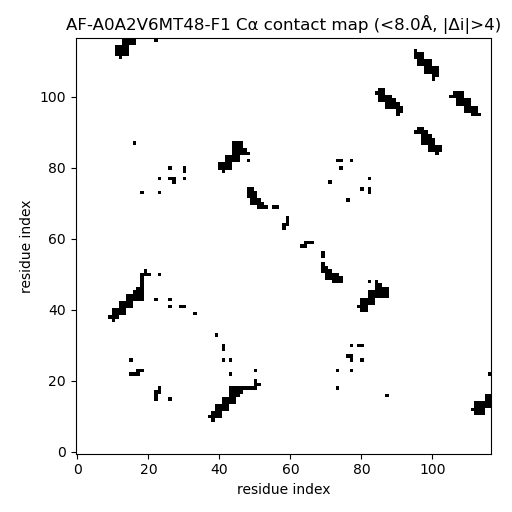82 C CA . ASP A 1 87 ? -3.332 -9.535 -4.077 1.00 95.56 87 ASP A CA 1
ATOM 683 C C . ASP A 1 87 ? -4.623 -9.093 -3.400 1.00 95.56 87 ASP A C 1
ATOM 685 O O . ASP A 1 87 ? -5.117 -9.747 -2.480 1.00 95.56 87 ASP A O 1
ATOM 689 N N . VAL A 1 88 ? -5.189 -7.993 -3.887 1.00 96.00 88 VAL A N 1
ATOM 690 C CA . VAL A 1 88 ? -6.542 -7.567 -3.539 1.00 96.00 88 VAL A CA 1
ATOM 691 C C . VAL A 1 88 ? -7.504 -8.221 -4.520 1.00 96.00 88 VAL A C 1
ATOM 693 O O . VAL A 1 88 ? -7.434 -7.962 -5.717 1.00 96.00 88 VAL A O 1
ATOM 696 N N . ASN A 1 89 ? -8.407 -9.061 -4.020 1.00 95.81 89 ASN A N 1
ATOM 697 C CA . ASN A 1 89 ? -9.342 -9.811 -4.859 1.00 95.81 89 ASN A CA 1
ATOM 698 C C . ASN A 1 89 ? -10.721 -9.151 -4.926 1.00 95.81 89 ASN A C 1
ATOM 700 O O . ASN A 1 89 ? -11.397 -9.243 -5.945 1.00 95.81 89 ASN A O 1
ATOM 704 N N . GLN A 1 90 ? -11.158 -8.513 -3.838 1.00 97.19 90 GLN A N 1
ATOM 705 C CA . GLN A 1 90 ? -12.481 -7.896 -3.763 1.00 97.19 90 GLN A CA 1
ATOM 706 C C . GLN A 1 90 ? -12.504 -6.755 -2.748 1.00 97.19 90 GLN A C 1
ATOM 708 O O . GLN A 1 90 ? -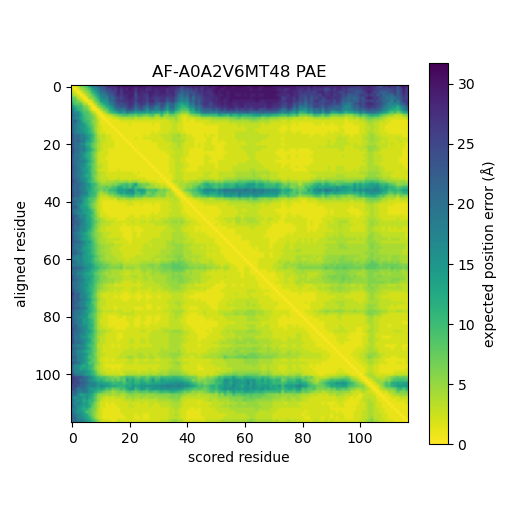11.874 -6.841 -1.694 1.00 97.19 90 GLN A O 1
ATOM 713 N N . ILE A 1 91 ? -13.288 -5.720 -3.045 1.00 97.88 91 ILE A N 1
ATOM 714 C CA . ILE A 1 91 ? -13.568 -4.596 -2.150 1.00 97.88 91 ILE A CA 1
ATOM 715 C C . ILE A 1 91 ? -15.084 -4.549 -1.921 1.00 97.88 91 ILE A C 1
ATOM 717 O O . ILE A 1 91 ? -15.856 -4.441 -2.870 1.00 97.88 91 ILE A O 1
ATOM 721 N N . ASP A 1 92 ? -15.513 -4.640 -0.665 1.00 96.12 92 ASP A N 1
ATOM 722 C CA . ASP A 1 92 ? -16.901 -4.460 -0.238 1.00 96.12 92 ASP A CA 1
ATO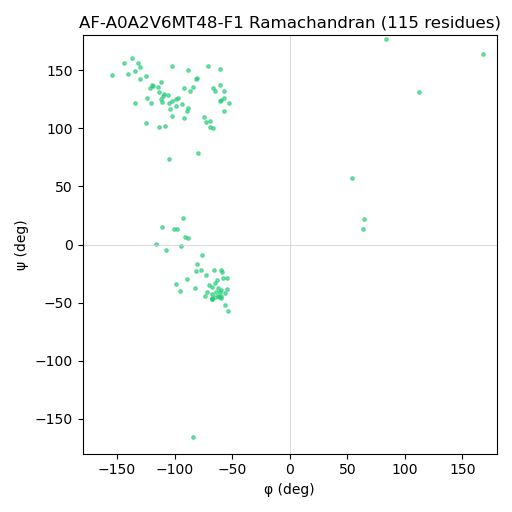M 723 C C . ASP A 1 92 ? -17.029 -3.134 0.520 1.00 96.12 92 ASP A C 1
ATOM 725 O O . ASP A 1 92 ? -16.683 -3.024 1.699 1.00 96.12 92 ASP A O 1
ATOM 729 N N . LEU A 1 93 ? -17.564 -2.125 -0.167 1.00 96.94 93 LEU A N 1
ATOM 730 C CA . LEU A 1 93 ? -17.774 -0.788 0.391 1.00 96.94 93 LEU A CA 1
ATOM 731 C C . LEU A 1 93 ? -18.930 -0.733 1.397 1.00 96.94 93 LEU A C 1
ATOM 733 O O . LEU A 1 93 ? -18.924 0.115 2.288 1.00 96.94 93 LEU A O 1
ATOM 737 N N . ARG A 1 94 ? -19.913 -1.635 1.280 1.00 97.00 94 ARG A N 1
ATOM 738 C CA . ARG A 1 94 ? -21.089 -1.668 2.159 1.00 97.00 94 ARG A CA 1
ATOM 739 C C . ARG A 1 94 ? -20.711 -2.188 3.538 1.00 97.00 94 ARG A C 1
ATOM 741 O O . ARG A 1 94 ? -21.143 -1.632 4.542 1.00 97.00 94 ARG A O 1
ATOM 748 N N . THR A 1 95 ? -19.912 -3.254 3.587 1.00 95.94 95 THR A N 1
ATOM 749 C CA . THR A 1 95 ? -19.440 -3.840 4.853 1.00 95.94 95 THR A CA 1
ATOM 750 C C . THR A 1 95 ? -18.073 -3.318 5.293 1.00 95.94 95 THR A C 1
ATOM 752 O O . THR A 1 95 ? -17.617 -3.684 6.373 1.00 95.94 95 THR A O 1
ATOM 755 N N . LYS A 1 96 ? -17.459 -2.434 4.492 1.00 97.56 96 LYS A N 1
ATOM 756 C CA . LYS A 1 96 ? -16.122 -1.858 4.685 1.00 97.56 96 LYS A CA 1
ATOM 757 C C . LYS A 1 96 ? -15.033 -2.918 4.871 1.00 97.56 96 LYS A C 1
ATOM 759 O O . LYS A 1 96 ? -14.327 -2.952 5.881 1.00 97.56 96 LYS A O 1
ATOM 764 N N . ARG A 1 97 ? -14.918 -3.811 3.886 1.00 96.50 97 ARG A N 1
ATOM 765 C CA . ARG A 1 97 ? -13.983 -4.944 3.892 1.00 96.50 97 ARG A CA 1
ATOM 766 C C . ARG A 1 97 ? -13.240 -5.098 2.580 1.00 96.50 97 ARG A C 1
ATOM 768 O O . ARG A 1 97 ? -13.789 -4.855 1.513 1.00 96.50 97 ARG A O 1
ATOM 775 N N . VAL A 1 98 ? -12.017 -5.600 2.667 1.00 96.88 98 VAL A N 1
ATOM 776 C CA . VAL A 1 98 ? -11.212 -6.043 1.528 1.00 96.88 98 VAL A CA 1
ATOM 777 C C . VAL A 1 98 ? -10.919 -7.533 1.685 1.00 96.88 98 VAL A C 1
ATOM 779 O O . VAL A 1 98 ? -10.601 -7.995 2.782 1.00 96.88 98 VAL A O 1
ATOM 782 N N . LEU A 1 99 ? -11.047 -8.298 0.602 1.00 96.44 99 LEU A N 1
ATOM 783 C CA . LEU A 1 99 ? -10.581 -9.681 0.530 1.00 96.44 99 LEU A CA 1
ATOM 784 C C . LEU A 1 99 ? -9.209 -9.706 -0.132 1.00 96.44 99 LEU A C 1
ATOM 786 O O . LEU A 1 99 ? -9.054 -9.175 -1.233 1.00 96.44 99 LEU A O 1
ATOM 790 N N . ILE A 1 100 ? -8.239 -10.324 0.538 1.00 95.56 100 ILE A N 1
ATOM 791 C CA . ILE A 1 100 ? -6.862 -10.433 0.054 1.00 95.56 100 ILE A CA 1
ATOM 792 C C . ILE A 1 100 ? -6.398 -11.890 -0.000 1.00 95.56 100 ILE A C 1
ATOM 794 O O . ILE A 1 100 ? -6.718 -12.681 0.890 1.00 95.56 100 ILE A O 1
ATOM 798 N N . SER A 1 101 ? -5.581 -12.240 -0.989 1.00 93.56 101 SER A N 1
ATOM 799 C CA . SER A 1 101 ? -4.908 -13.539 -1.089 1.00 93.56 101 SER A CA 1
ATOM 800 C C . SER A 1 101 ? -3.411 -13.382 -0.855 1.00 93.56 101 SER A C 1
ATOM 802 O O . SER A 1 101 ? -2.745 -12.573 -1.496 1.00 93.56 101 SER A O 1
ATOM 804 N N . ARG A 1 102 ? -2.851 -14.176 0.064 1.00 86.94 102 ARG A N 1
ATOM 805 C CA . ARG A 1 102 ? -1.430 -14.099 0.444 1.00 86.94 102 ARG A CA 1
ATOM 806 C C . ARG A 1 102 ? -0.627 -15.253 -0.156 1.00 86.94 102 ARG A C 1
ATOM 808 O O . ARG A 1 102 ? -0.224 -16.170 0.561 1.00 86.94 102 ARG A O 1
ATOM 815 N N . GLY A 1 103 ? -0.386 -15.187 -1.462 1.00 78.44 103 GLY A N 1
ATOM 816 C CA . GLY A 1 103 ? 0.331 -16.215 -2.217 1.00 78.44 103 GLY A CA 1
ATOM 817 C C . GLY A 1 103 ? -0.555 -17.386 -2.652 1.00 78.44 103 GLY A C 1
ATOM 818 O O . GLY A 1 103 ? -1.745 -17.454 -2.341 1.00 78.44 103 GLY A O 1
ATOM 819 N N . TYR A 1 104 ? 0.041 -18.314 -3.400 1.00 71.75 104 TYR A N 1
ATOM 820 C CA . TYR A 1 104 ? -0.684 -19.393 -4.067 1.00 71.75 104 TYR A CA 1
ATOM 821 C C . TYR A 1 104 ? -1.342 -20.358 -3.059 1.00 71.75 104 TYR A C 1
ATOM 823 O O . TYR A 1 104 ? -0.699 -20.806 -2.110 1.00 71.75 104 TYR A O 1
ATOM 831 N N . ARG A 1 105 ? -2.630 -20.680 -3.271 1.00 73.81 105 ARG A N 1
ATOM 832 C CA . ARG A 1 105 ? -3.467 -21.597 -2.456 1.00 73.81 105 ARG A CA 1
ATOM 833 C C . ARG A 1 105 ? -3.742 -21.198 -0.999 1.00 73.81 105 ARG A C 1
ATOM 835 O O . ARG A 1 105 ? -4.251 -22.024 -0.242 1.00 73.81 105 ARG A O 1
ATOM 842 N N . LYS A 1 106 ? -3.473 -19.959 -0.577 1.00 79.88 106 LYS A N 1
ATOM 843 C CA . LYS A 1 106 ? -3.945 -19.499 0.740 1.00 79.88 106 LYS A CA 1
ATOM 844 C C . LYS A 1 106 ? -5.406 -19.047 0.671 1.00 79.88 106 LYS A C 1
ATOM 846 O O . LYS A 1 106 ? -5.795 -18.441 -0.328 1.00 79.88 106 LYS A O 1
ATOM 851 N N . PRO A 1 107 ? -6.214 -19.317 1.713 1.00 85.06 107 PRO A N 1
ATOM 852 C CA . PRO A 1 107 ? -7.585 -18.830 1.761 1.00 85.06 107 PRO A CA 1
ATOM 853 C C . PRO A 1 107 ? -7.612 -17.300 1.727 1.00 85.06 107 PRO A C 1
ATOM 855 O O . PRO A 1 107 ? -6.691 -16.640 2.220 1.00 85.06 107 PRO A O 1
ATOM 858 N N . LEU A 1 108 ? -8.693 -16.748 1.174 1.00 89.62 108 LEU A N 1
ATOM 859 C CA . LEU A 1 108 ? -8.933 -15.310 1.196 1.00 89.62 108 LEU A CA 1
ATOM 860 C C . LEU A 1 108 ? -9.019 -14.823 2.643 1.00 89.62 108 LEU A C 1
ATOM 862 O O . LEU A 1 108 ? -9.829 -15.305 3.439 1.00 89.62 108 LEU A O 1
ATOM 866 N N . GLN A 1 109 ? -8.187 -13.845 2.974 1.00 92.00 109 GLN A N 1
ATOM 867 C CA . GLN A 1 109 ? -8.207 -13.166 4.255 1.00 92.00 109 GLN A CA 1
ATOM 868 C C . GLN A 1 109 ? -9.097 -11.929 4.158 1.00 92.00 109 GLN A C 1
ATOM 870 O O . GLN A 1 109 ? -9.005 -11.148 3.214 1.00 92.00 109 GLN A O 1
ATOM 875 N N . LYS A 1 110 ? -9.954 -11.746 5.162 1.00 93.69 110 LYS A N 1
ATOM 876 C CA . LYS A 1 110 ? -10.790 -10.553 5.312 1.00 93.69 110 LYS A CA 1
ATOM 877 C C . LYS A 1 110 ? -10.009 -9.473 6.055 1.00 93.69 110 LYS A C 1
ATOM 879 O O . LYS A 1 110 ? -9.432 -9.749 7.107 1.00 93.69 110 LYS A O 1
ATOM 884 N N . LEU A 1 111 ? -10.031 -8.257 5.525 1.00 94.88 111 LEU A N 1
ATOM 885 C CA . LEU A 1 111 ? -9.449 -7.068 6.132 1.00 94.88 111 LEU A CA 1
ATOM 886 C C . LEU A 1 111 ? -10.523 -5.981 6.244 1.00 94.88 111 LEU A C 1
ATOM 888 O O . LEU A 1 111 ? -10.899 -5.375 5.244 1.00 94.88 111 LEU A O 1
ATOM 892 N N . ASP A 1 112 ? -11.034 -5.751 7.453 1.00 95.94 112 ASP A N 1
ATOM 893 C CA . ASP A 1 112 ? -11.943 -4.630 7.729 1.00 95.94 112 ASP A CA 1
ATOM 894 C C . ASP A 1 112 ? -11.186 -3.294 7.674 1.00 95.94 112 ASP A C 1
ATOM 896 O O . ASP A 1 112 ? -9.987 -3.252 7.961 1.00 95.94 112 ASP A O 1
ATOM 900 N N . TYR A 1 113 ? -11.881 -2.200 7.364 1.00 96.50 113 TYR A N 1
ATOM 901 C CA . TYR A 1 113 ? -11.319 -0.849 7.385 1.00 96.50 113 TYR A CA 1
ATOM 902 C C . TYR A 1 113 ? -12.336 0.200 7.852 1.00 96.50 113 TYR A C 1
ATOM 904 O O . TYR A 1 113 ? -13.546 0.029 7.723 1.00 96.50 113 TYR A O 1
ATOM 912 N N . ASP A 1 114 ? -11.837 1.325 8.361 1.00 96.25 114 ASP A N 1
ATOM 913 C CA . ASP A 1 114 ? -12.643 2.523 8.624 1.00 96.25 114 ASP A CA 1
ATOM 914 C C . ASP A 1 114 ? -12.563 3.503 7.447 1.00 96.25 114 ASP A C 1
ATOM 916 O O . ASP A 1 114 ? -13.588 4.063 7.037 1.00 96.25 114 ASP A O 1
ATOM 920 N N . HIS A 1 115 ? -11.360 3.634 6.873 1.00 96.38 115 HIS A N 1
ATOM 921 C CA . HIS A 1 115 ? -11.050 4.420 5.679 1.00 96.38 115 HIS A CA 1
ATOM 922 C C . HIS A 1 115 ? -10.250 3.581 4.674 1.00 96.38 115 HIS A C 1
ATOM 924 O O . HIS A 1 115 ? -9.390 2.795 5.076 1.00 96.38 115 HIS A O 1
ATOM 930 N N . LEU A 1 116 ? -10.535 3.771 3.386 1.00 97.69 116 LEU A N 1
ATOM 931 C CA . LEU A 1 116 ? -9.868 3.100 2.272 1.00 97.69 116 LEU A CA 1
ATOM 932 C C . LEU A 1 116 ? -9.249 4.151 1.349 1.00 97.69 116 LEU A C 1
ATOM 934 O O . LEU A 1 116 ? -9.914 5.144 1.046 1.00 97.69 116 LEU A O 1
ATOM 938 N N . VAL A 1 117 ? -8.005 3.919 0.933 1.00 96.44 117 VAL A N 1
ATOM 939 C CA . VAL A 1 117 ? -7.256 4.705 -0.060 1.00 96.44 117 VAL A CA 1
ATOM 940 C C . VAL A 1 117 ? -6.882 3.802 -1.222 1.00 96.44 117 VAL A C 1
ATOM 942 O O . VAL A 1 117 ? -6.341 2.702 -0.950 1.00 96.44 117 VAL A O 1
#

Solvent-accessible surface area (backbone atoms only — not comparable to full-atom values): 6847 Å² total; per-residue (Å²): 137,85,82,79,80,77,75,75,79,74,56,42,34,37,37,29,66,38,42,46,72,71,35,46,55,50,50,54,51,49,47,61,74,40,68,89,50,82,60,54,46,43,33,39,36,10,70,54,69,43,30,64,52,66,90,56,48,63,40,42,75,73,65,77,45,59,70,75,79,41,48,43,52,40,68,76,76,36,80,82,43,49,77,43,60,24,45,80,77,47,79,40,80,90,79,30,35,34,34,30,31,60,59,92,92,45,73,74,42,80,44,75,43,76,43,81,84

Radius of gyration: 17.7 Å; Cα contacts (8 Å, |Δi|>4): 203; chains: 1; bounding box: 48×35×62 Å

Nearest PDB structures (foldseek):
  5kmq-assembly1_B  TM=9.153E-01  e=1.599E-07  Caldalkalibacillus thermarum TA2.A1
  3hyv-assembly1_A  TM=8.909E-01  e=1.845E-06  Aquifex aeolicus
  5n1t-assembly1_A  TM=8.878E-01  e=5.958E-05  Thioalkalivibrio paradoxus ARh 1
  4nwz-assembly4_D-3  TM=8.441E-01  e=7.227E-05  Caldalkalibacillus thermarum TA2.A1
  6ynz-assembly1_e  TM=7.089E-01  e=2.489E-03  Tetrahymena thermophila

Secondary structure (DSSP, 8-state):
-------PPPPEEEEEE-SSHHHHHHHHHHHHHTTT--SEEEEEEESSSEEE-GGGHHHHHHTSS-HHHHEEEHHHH-SSEEEEESEEEEEETTTTEEEEE-STTPPPEEEE-SEE-

Sequence (117 aa):
MIVRVTRKPRRKRIVILGGGFGGVYAAIHLEKLMARETTAEICLVSRDNFFLFTPMLHEIAASDLEITNIVNPLRKLLRKVDVLVGDVNQIDLRTKRVLISRGYRKPLQKLDYDHLV

Foldseek 3Di:
DDDDPPDDQDAAEEEEEELEDVRLVVLLVVCVVCVPPPRHAAEYEYQDQWYFQVVCVVCVVVVVDDRVVGIGGSCVSHVRHHYHHFDFDDADPPQQWTWTDRDDPDDTDIDHHPHYD

Mean predicted aligned error: 5.92 Å

pLDDT: mean 89.92, std 15.44, range [34.62, 98.56]